Protein AF-A0A528N2S9-F1 (afdb_monomer_lite)

Radius of gyration: 11.97 Å; chains: 1; bounding box: 28×27×34 Å

Structure (mmCIF, N/CA/C/O backbone):
data_AF-A0A528N2S9-F1
#
_entry.id   AF-A0A528N2S9-F1
#
loop_
_atom_site.group_PDB
_atom_site.id
_atom_site.type_symbol
_atom_site.label_atom_id
_atom_site.label_alt_id
_atom_site.label_comp_id
_atom_site.label_asym_id
_atom_site.label_entity_id
_atom_site.label_seq_id
_atom_site.pdbx_PDB_ins_code
_atom_site.Cartn_x
_atom_site.Cartn_y
_atom_site.Cartn_z
_atom_site.occupancy
_atom_site.B_iso_or_equiv
_atom_site.auth_seq_id
_atom_site.auth_comp_id
_atom_site.auth_asym_id
_atom_site.auth_atom_id
_atom_site.pdbx_PDB_model_num
ATOM 1 N N . ALA A 1 1 ? -12.001 -2.981 -4.003 1.00 87.44 1 ALA A N 1
ATOM 2 C CA . ALA A 1 1 ? -10.639 -2.502 -4.274 1.00 87.44 1 ALA A CA 1
ATOM 3 C C . ALA A 1 1 ? -10.330 -2.780 -5.735 1.00 87.44 1 ALA A C 1
ATOM 5 O O . ALA A 1 1 ? -10.031 -3.914 -6.100 1.00 87.44 1 ALA A O 1
ATOM 6 N N . MET A 1 2 ? -10.516 -1.769 -6.569 1.00 94.69 2 MET A N 1
ATOM 7 C CA . MET A 1 2 ? -10.290 -1.775 -8.010 1.00 94.69 2 MET A CA 1
ATOM 8 C C . MET A 1 2 ? -9.350 -0.625 -8.372 1.00 94.69 2 MET A C 1
ATOM 10 O O . MET A 1 2 ? -9.191 0.321 -7.602 1.00 94.69 2 MET A O 1
ATOM 14 N N . ALA A 1 3 ? -8.716 -0.699 -9.541 1.00 96.25 3 ALA A N 1
ATOM 15 C CA . ALA A 1 3 ? -7.896 0.402 -10.034 1.00 96.25 3 ALA A CA 1
ATOM 16 C C . ALA A 1 3 ? -8.723 1.698 -10.135 1.00 96.25 3 ALA A C 1
ATOM 18 O O . ALA A 1 3 ? -9.850 1.687 -10.625 1.00 96.25 3 ALA A O 1
ATOM 19 N N . GLY A 1 4 ? -8.147 2.806 -9.676 1.00 96.62 4 GLY A N 1
ATOM 20 C CA . GLY A 1 4 ? -8.800 4.107 -9.561 1.00 96.62 4 GLY A CA 1
ATOM 21 C C . GLY A 1 4 ? -9.499 4.350 -8.222 1.00 96.62 4 GLY A C 1
ATOM 22 O O . GLY A 1 4 ? -9.792 5.508 -7.932 1.00 96.62 4 GLY A O 1
ATOM 23 N N . ASP A 1 5 ? -9.720 3.321 -7.391 1.00 98.12 5 ASP A N 1
ATOM 24 C CA . ASP A 1 5 ? -10.355 3.516 -6.086 1.00 98.12 5 ASP A CA 1
ATOM 25 C C . ASP A 1 5 ? -9.480 4.430 -5.205 1.00 98.12 5 ASP A C 1
ATOM 27 O O . ASP A 1 5 ? -8.295 4.135 -4.997 1.00 98.12 5 ASP A O 1
ATOM 31 N N . PRO A 1 6 ? -10.036 5.525 -4.667 1.00 98.38 6 PRO A N 1
ATOM 32 C CA . PRO A 1 6 ? -9.378 6.338 -3.650 1.00 98.38 6 PRO A CA 1
ATOM 33 C C . PRO A 1 6 ? -9.260 5.582 -2.323 1.00 98.38 6 PRO A C 1
ATOM 35 O O . PRO A 1 6 ? -10.185 4.901 -1.874 1.00 98.38 6 PRO A O 1
ATOM 38 N N . VAL A 1 7 ? -8.111 5.739 -1.680 1.00 98.62 7 VAL A N 1
ATOM 39 C CA . VAL A 1 7 ? -7.712 5.020 -0.469 1.00 98.62 7 VAL A CA 1
ATOM 40 C C . VAL A 1 7 ? -6.848 5.914 0.419 1.00 98.62 7 VAL A C 1
ATOM 42 O O . VAL A 1 7 ? -6.284 6.913 -0.029 1.00 98.62 7 VAL A O 1
ATOM 45 N N . VAL A 1 8 ? -6.715 5.543 1.688 1.00 98.62 8 VAL A N 1
ATOM 46 C CA . VAL A 1 8 ? -5.758 6.151 2.617 1.00 98.62 8 VAL A CA 1
ATOM 47 C C . VAL A 1 8 ? -4.783 5.079 3.073 1.00 98.62 8 VAL A C 1
ATOM 49 O O . VAL A 1 8 ? -5.209 4.014 3.509 1.00 98.62 8 VAL A O 1
ATOM 52 N N . LEU A 1 9 ? -3.483 5.355 2.988 1.00 98.31 9 LEU A N 1
ATOM 53 C CA . LEU A 1 9 ? -2.449 4.510 3.583 1.00 98.31 9 LEU A CA 1
ATOM 54 C C . LEU A 1 9 ? -1.948 5.200 4.855 1.00 98.31 9 LEU A C 1
ATOM 56 O O . LEU A 1 9 ? -1.394 6.296 4.765 1.00 98.31 9 LEU A O 1
ATOM 60 N N . ALA A 1 10 ? -2.204 4.601 6.018 1.00 98.31 10 ALA A N 1
ATOM 61 C CA . ALA A 1 10 ? -1.919 5.183 7.332 1.00 98.31 10 ALA A CA 1
ATOM 62 C C . ALA A 1 10 ? -0.876 4.359 8.094 1.00 98.31 10 ALA A C 1
ATOM 64 O O . ALA A 1 10 ? -0.992 3.136 8.180 1.00 98.31 10 ALA A O 1
ATOM 65 N N . ASP A 1 11 ? 0.136 5.018 8.651 1.00 97.88 11 ASP A N 1
ATOM 66 C CA . ASP A 1 11 ? 1.232 4.361 9.359 1.00 97.88 11 ASP A CA 1
ATOM 67 C C . ASP A 1 11 ? 1.010 4.253 10.880 1.00 97.88 11 ASP A C 1
ATOM 69 O O . ASP A 1 11 ? 0.018 4.723 11.439 1.00 97.88 11 ASP A O 1
ATOM 73 N N . GLY A 1 12 ? 1.956 3.607 11.568 1.00 94.81 12 GLY A N 1
ATOM 74 C CA . GLY A 1 12 ? 1.898 3.394 13.017 1.00 94.81 12 GLY A CA 1
ATOM 75 C C . GLY A 1 12 ? 2.268 4.607 13.878 1.00 94.81 12 GLY A C 1
ATOM 76 O O . GLY A 1 12 ? 2.202 4.505 15.102 1.00 94.81 12 GLY A O 1
ATOM 77 N N . ILE A 1 13 ? 2.673 5.734 13.282 1.00 94.31 13 ILE A N 1
ATOM 78 C CA . ILE A 1 13 ? 3.078 6.954 14.004 1.00 94.31 13 ILE A CA 1
ATOM 79 C C . ILE A 1 13 ? 2.108 8.124 13.785 1.00 94.31 13 ILE A C 1
ATOM 81 O O . ILE A 1 13 ? 2.376 9.241 14.227 1.00 94.31 13 ILE A O 1
ATOM 85 N N . GLY A 1 14 ? 0.962 7.865 13.150 1.00 93.88 14 GLY A N 1
ATOM 86 C CA . GLY A 1 14 ? -0.117 8.834 12.964 1.00 93.88 14 GLY A CA 1
ATOM 87 C C . GLY A 1 14 ? -0.004 9.673 11.691 1.00 93.88 14 GLY A C 1
ATOM 88 O O . GLY A 1 14 ? -0.710 10.675 11.576 1.00 93.88 14 GLY A O 1
ATOM 89 N N . GLN A 1 15 ? 0.858 9.295 10.741 1.00 97.38 15 GLN A N 1
ATOM 90 C CA . GLN A 1 15 ? 0.889 9.892 9.406 1.00 97.38 15 GLN A CA 1
ATOM 91 C C . GLN A 1 15 ? 0.025 9.089 8.432 1.00 97.38 15 GLN A C 1
ATOM 93 O O . GLN A 1 15 ? -0.199 7.890 8.602 1.00 97.38 15 GLN A O 1
ATOM 98 N N . ALA A 1 16 ? -0.487 9.771 7.409 1.00 97.94 16 ALA A N 1
ATOM 99 C CA . ALA A 1 16 ? -1.281 9.143 6.369 1.00 97.94 16 ALA A CA 1
ATOM 100 C C . ALA A 1 16 ? -1.122 9.857 5.026 1.00 97.94 16 ALA A C 1
ATOM 102 O O . ALA A 1 16 ? -0.922 11.072 4.966 1.00 97.94 16 ALA A O 1
ATOM 103 N N . VAL A 1 17 ? -1.279 9.100 3.942 1.00 98.25 17 VAL A N 1
ATOM 104 C CA . VAL A 1 17 ? -1.268 9.598 2.563 1.00 98.25 17 VAL A CA 1
ATOM 105 C C . VAL A 1 17 ? -2.582 9.221 1.892 1.00 98.25 17 VAL A C 1
ATOM 107 O O . VAL A 1 17 ? -2.981 8.057 1.893 1.00 98.25 17 VAL A O 1
ATOM 110 N N . SER A 1 18 ? -3.251 10.216 1.306 1.00 98.25 18 SER A N 1
ATOM 111 C CA . SER A 1 18 ? -4.360 9.983 0.376 1.00 98.25 18 SER A CA 1
ATOM 112 C C . SER A 1 18 ? -3.793 9.513 -0.959 1.00 98.25 18 SER A C 1
ATOM 114 O O . SER A 1 18 ? -2.988 10.213 -1.574 1.00 98.25 18 SER A O 1
ATOM 116 N N . ALA A 1 19 ? -4.203 8.327 -1.386 1.00 97.56 19 ALA A N 1
ATOM 117 C CA . ALA A 1 19 ? -3.689 7.645 -2.561 1.00 97.56 19 ALA A CA 1
ATOM 118 C C . ALA A 1 19 ? -4.825 7.053 -3.399 1.00 97.56 19 ALA A C 1
ATOM 120 O O . ALA A 1 19 ? -6.001 7.115 -3.040 1.00 97.56 19 ALA A O 1
ATOM 121 N N . TYR A 1 20 ? -4.453 6.467 -4.529 1.00 97.81 20 TYR A N 1
ATOM 122 C CA . TYR A 1 20 ? -5.342 5.699 -5.386 1.00 97.81 20 TYR A CA 1
ATOM 123 C C . TYR A 1 20 ? -4.733 4.332 -5.652 1.00 97.81 20 TYR A C 1
ATOM 125 O O . TYR A 1 20 ? -3.508 4.192 -5.737 1.00 97.81 20 TYR A O 1
ATOM 133 N N . ILE A 1 21 ? -5.588 3.329 -5.832 1.00 97.69 21 ILE A N 1
ATOM 134 C CA . ILE A 1 21 ? -5.159 2.028 -6.338 1.00 97.69 21 ILE A CA 1
ATOM 135 C C . ILE A 1 21 ? -4.765 2.195 -7.806 1.00 97.69 21 ILE A C 1
ATOM 137 O O . ILE A 1 21 ? -5.589 2.531 -8.651 1.00 97.69 21 ILE A O 1
ATOM 141 N N . VAL A 1 22 ? -3.499 1.959 -8.127 1.00 96.00 22 VAL A N 1
ATOM 142 C CA . VAL A 1 22 ? -2.983 2.038 -9.499 1.00 96.00 22 VAL A CA 1
ATOM 143 C C . VAL A 1 22 ? -3.326 0.768 -10.266 1.00 96.00 22 VAL A C 1
ATOM 145 O O . VAL A 1 22 ? -3.748 0.831 -11.418 1.00 96.00 22 VAL A O 1
ATOM 148 N N . THR A 1 23 ? -3.151 -0.387 -9.627 1.00 96.06 23 THR A N 1
ATOM 149 C CA . THR A 1 23 ? -3.522 -1.691 -10.176 1.00 96.06 23 THR A CA 1
ATOM 150 C C . THR A 1 23 ? -3.680 -2.715 -9.051 1.00 96.06 23 THR A C 1
ATOM 152 O O . THR A 1 23 ? -3.185 -2.510 -7.940 1.00 96.06 23 THR A O 1
ATOM 155 N N . LYS A 1 24 ? -4.374 -3.812 -9.351 1.00 96.50 24 LYS A N 1
ATOM 156 C CA . LYS A 1 24 ? -4.490 -5.003 -8.510 1.00 96.50 24 LYS A CA 1
ATOM 157 C C . LYS A 1 24 ? -4.234 -6.209 -9.406 1.00 96.50 24 LYS A C 1
ATOM 159 O O . LYS A 1 24 ? -4.979 -6.406 -10.363 1.00 96.50 24 LYS A O 1
ATOM 164 N N . GLN A 1 25 ? -3.157 -6.943 -9.158 1.00 94.75 25 GLN A N 1
ATOM 165 C CA . GLN A 1 25 ? -2.701 -8.009 -10.053 1.00 94.75 25 GLN A CA 1
ATOM 166 C C . GLN A 1 25 ? -1.785 -8.992 -9.329 1.00 94.75 25 GLN A C 1
ATOM 168 O O . GLN A 1 25 ? -1.316 -8.708 -8.226 1.00 94.75 25 GLN A O 1
ATOM 173 N N . GLU A 1 26 ? -1.485 -10.106 -9.991 1.00 95.88 26 GLU A N 1
ATOM 174 C CA . GLU A 1 26 ? -0.494 -11.058 -9.507 1.00 95.88 26 GLU A CA 1
ATOM 175 C C . GLU A 1 26 ? 0.869 -10.377 -9.314 1.00 95.88 26 GLU A C 1
ATOM 177 O O . GLU A 1 26 ? 1.306 -9.549 -10.122 1.00 95.88 26 GLU A O 1
ATOM 182 N N . PHE A 1 27 ? 1.549 -10.736 -8.230 1.00 94.06 27 PHE A N 1
ATOM 183 C CA . PHE A 1 27 ? 2.918 -10.334 -7.967 1.00 94.06 27 PHE A CA 1
ATOM 184 C C . PHE A 1 27 ? 3.762 -11.547 -7.588 1.00 94.06 27 PHE A C 1
ATOM 186 O O . PHE A 1 27 ? 3.493 -12.226 -6.595 1.00 94.06 27 PHE A O 1
ATOM 193 N N . ALA A 1 28 ? 4.826 -11.758 -8.361 1.00 93.94 28 ALA A N 1
ATOM 194 C CA . ALA A 1 28 ? 5.877 -12.716 -8.067 1.00 93.94 28 ALA A CA 1
ATOM 195 C C . ALA A 1 28 ? 7.158 -11.960 -7.687 1.00 93.94 28 ALA A C 1
ATOM 197 O O . ALA A 1 28 ? 7.719 -11.211 -8.491 1.00 93.94 28 ALA A O 1
ATOM 198 N N . GLY A 1 29 ? 7.602 -12.143 -6.447 1.00 87.31 29 GLY A N 1
ATOM 199 C CA . GLY A 1 29 ? 8.778 -11.486 -5.881 1.00 87.31 29 GLY A CA 1
ATOM 200 C C . GLY A 1 29 ? 9.894 -12.470 -5.530 1.00 87.31 29 GLY A C 1
ATOM 201 O O . GLY A 1 29 ? 9.730 -13.687 -5.564 1.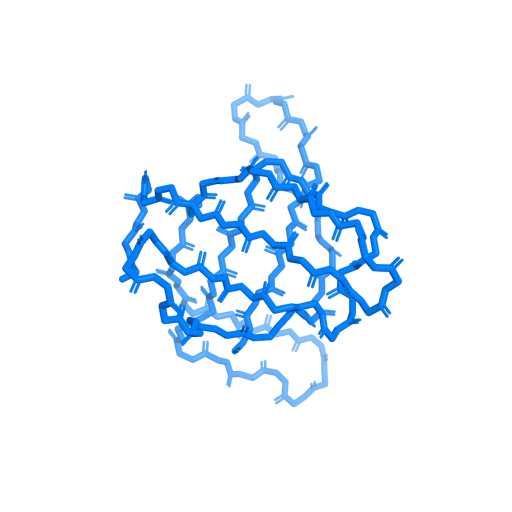00 87.31 29 GLY A O 1
ATOM 202 N N . TYR A 1 30 ? 11.058 -11.933 -5.168 1.00 82.75 30 TYR A N 1
ATOM 203 C CA . TYR A 1 30 ? 12.172 -12.731 -4.654 1.00 82.75 30 TYR A CA 1
ATOM 204 C C . TYR A 1 30 ? 11.849 -13.256 -3.240 1.00 82.75 30 TYR A C 1
ATOM 206 O O . TYR A 1 30 ? 11.424 -12.466 -2.402 1.00 82.75 30 TYR A O 1
ATOM 214 N N . TRP A 1 31 ? 12.098 -14.554 -2.994 1.00 77.06 31 TRP A N 1
ATOM 215 C CA . TRP A 1 31 ? 11.722 -15.343 -1.795 1.00 77.06 31 TRP A CA 1
ATOM 216 C C . TRP A 1 31 ? 10.219 -15.430 -1.518 1.00 77.06 31 TRP A C 1
ATOM 218 O O . TRP A 1 31 ? 9.632 -14.463 -1.063 1.00 77.06 31 TRP A O 1
ATOM 228 N N . GLU A 1 32 ? 9.624 -16.608 -1.738 1.00 72.44 32 GLU A N 1
ATOM 229 C CA . GLU A 1 32 ? 8.268 -17.034 -1.310 1.00 72.44 32 GLU A CA 1
ATOM 230 C C . GLU A 1 32 ? 7.082 -16.078 -1.590 1.00 72.44 32 GLU A C 1
ATOM 232 O O . GLU A 1 32 ? 5.950 -16.372 -1.216 1.00 72.44 32 GLU A O 1
ATOM 237 N N . TYR A 1 33 ? 7.290 -14.980 -2.319 1.00 81.00 33 TYR A N 1
ATOM 238 C CA . TYR A 1 33 ? 6.238 -14.077 -2.765 1.00 81.00 33 TYR A CA 1
ATOM 239 C C . TYR A 1 33 ? 5.605 -14.604 -4.046 1.00 81.00 33 TYR A C 1
ATOM 241 O O . TYR A 1 33 ? 6.105 -14.357 -5.144 1.00 81.00 33 TYR A O 1
ATOM 249 N N . LEU A 1 34 ? 4.475 -15.281 -3.884 1.00 91.38 34 LEU A N 1
ATOM 250 C CA . LEU A 1 34 ? 3.469 -15.421 -4.924 1.00 91.38 34 LEU A CA 1
ATOM 251 C C . LEU A 1 34 ? 2.142 -14.934 -4.348 1.00 91.38 34 LEU A C 1
ATOM 253 O O . LEU A 1 34 ? 1.583 -15.553 -3.445 1.00 91.38 34 LEU A O 1
ATOM 257 N N . LEU A 1 35 ? 1.684 -13.788 -4.837 1.00 93.62 35 LEU A N 1
ATOM 258 C CA . LEU A 1 35 ? 0.403 -13.201 -4.469 1.00 93.62 35 LEU A CA 1
ATOM 259 C C . LEU A 1 35 ? -0.464 -13.148 -5.712 1.00 93.62 35 LEU A C 1
ATOM 261 O O . LEU A 1 35 ? -0.075 -12.497 -6.676 1.00 93.62 35 LEU A O 1
ATOM 265 N N . ASP A 1 36 ? -1.647 -13.751 -5.662 1.00 93.25 36 ASP A N 1
ATOM 266 C CA . ASP A 1 36 ? -2.589 -13.719 -6.787 1.00 93.25 36 ASP A CA 1
ATOM 267 C C . ASP A 1 36 ? -3.105 -12.293 -7.059 1.00 93.25 36 ASP A C 1
ATOM 269 O O . ASP A 1 36 ? -3.451 -11.932 -8.183 1.00 93.25 36 ASP A O 1
ATOM 273 N N . GLU A 1 37 ? -3.163 -11.462 -6.014 1.00 93.81 37 GLU A N 1
ATOM 274 C CA . GLU A 1 37 ? -3.948 -10.229 -5.999 1.00 93.81 37 GLU A CA 1
ATOM 275 C C . GLU A 1 37 ? -3.287 -9.087 -5.193 1.00 93.81 37 GLU A C 1
ATOM 277 O O . GLU A 1 37 ? -3.929 -8.431 -4.370 1.00 93.81 37 GLU A O 1
ATOM 282 N N . ALA A 1 38 ? -2.007 -8.803 -5.446 1.00 96.00 38 ALA A N 1
ATOM 283 C CA . ALA A 1 38 ? -1.307 -7.680 -4.820 1.00 96.00 38 ALA A CA 1
ATOM 284 C C . ALA A 1 38 ? -1.892 -6.327 -5.257 1.00 96.00 38 ALA A C 1
ATOM 286 O O . ALA A 1 38 ? -2.143 -6.083 -6.443 1.00 96.00 38 ALA A O 1
ATOM 287 N N . ILE A 1 39 ? -2.081 -5.421 -4.296 1.00 97.69 39 ILE A N 1
ATOM 288 C CA . ILE A 1 39 ? -2.612 -4.076 -4.534 1.00 97.69 39 ILE A CA 1
ATOM 289 C C . ILE A 1 39 ? -1.448 -3.091 -4.596 1.00 97.69 39 ILE A C 1
ATOM 291 O O . ILE A 1 39 ? -0.606 -3.064 -3.703 1.00 97.69 39 ILE A O 1
ATOM 295 N N . PHE A 1 40 ? -1.422 -2.235 -5.615 1.00 97.31 40 PHE A N 1
ATOM 296 C CA . PHE A 1 40 ? -0.412 -1.188 -5.748 1.00 97.31 40 PHE A CA 1
ATOM 297 C C . PHE A 1 40 ? -1.046 0.192 -5.648 1.00 97.31 40 PHE A C 1
ATOM 299 O O . PHE A 1 40 ? -2.053 0.454 -6.307 1.00 97.31 40 PHE A O 1
ATOM 306 N N . THR A 1 41 ? -0.449 1.090 -4.865 1.00 97.94 41 THR A N 1
ATOM 307 C CA . THR A 1 41 ? -0.992 2.433 -4.612 1.00 97.94 41 THR A CA 1
ATOM 308 C C . THR A 1 41 ? 0.006 3.546 -4.904 1.00 97.94 41 THR A C 1
ATOM 310 O O . THR A 1 41 ? 1.210 3.385 -4.692 1.00 97.94 41 THR A O 1
ATOM 313 N N . ALA A 1 42 ? -0.510 4.697 -5.343 1.00 96.69 42 ALA A N 1
ATOM 314 C CA . ALA A 1 42 ? 0.255 5.926 -5.5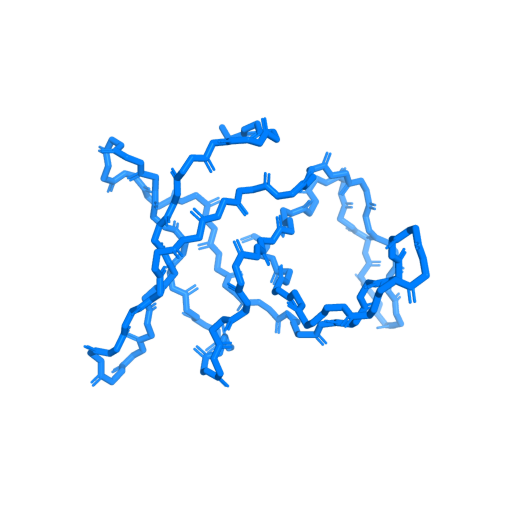51 1.00 96.69 42 ALA A CA 1
ATOM 315 C C . ALA A 1 42 ? -0.545 7.175 -5.111 1.00 96.69 42 ALA A C 1
ATOM 317 O O . ALA A 1 42 ? -1.769 7.183 -5.275 1.00 96.69 42 ALA A O 1
ATOM 318 N N . PRO A 1 43 ? 0.113 8.242 -4.613 1.00 96.44 43 PRO A N 1
ATOM 319 C CA . PRO A 1 43 ? 1.550 8.333 -4.327 1.00 96.44 43 PRO A CA 1
ATOM 320 C C . PRO A 1 43 ? 1.970 7.430 -3.155 1.00 96.44 43 PRO A C 1
ATOM 322 O O . PRO A 1 43 ? 1.135 7.026 -2.347 1.00 96.44 43 PRO A O 1
ATOM 325 N N . ALA A 1 44 ? 3.258 7.085 -3.080 1.00 97.38 44 ALA A N 1
ATOM 326 C CA . ALA A 1 44 ? 3.772 6.227 -2.016 1.00 97.38 44 ALA A CA 1
ATOM 327 C C . ALA A 1 44 ? 3.838 6.937 -0.652 1.00 97.38 44 ALA A C 1
ATOM 329 O O . ALA A 1 44 ? 4.336 8.058 -0.538 1.00 97.38 44 ALA A O 1
ATOM 330 N N . HIS A 1 45 ? 3.418 6.237 0.401 1.00 97.81 45 HIS A N 1
ATOM 331 C CA . HIS A 1 45 ? 3.703 6.580 1.785 1.00 97.81 45 HIS A CA 1
ATOM 332 C C . HIS A 1 45 ? 5.177 6.265 2.115 1.00 97.81 45 HIS A C 1
ATOM 334 O O . HIS A 1 45 ? 5.646 5.155 1.829 1.00 97.81 45 HIS A O 1
ATOM 340 N N . PRO A 1 46 ? 5.927 7.199 2.734 1.00 95.44 46 PRO A N 1
ATOM 341 C CA . PRO A 1 46 ? 7.340 6.995 3.072 1.00 95.44 46 PRO A CA 1
ATOM 342 C C . PRO A 1 46 ? 7.556 5.967 4.193 1.00 95.44 46 PRO A C 1
ATOM 344 O O . PRO A 1 46 ? 8.610 5.343 4.259 1.00 95.44 46 PRO A O 1
ATOM 347 N N . SER A 1 47 ? 6.554 5.772 5.050 1.00 96.44 47 SER A N 1
ATOM 348 C CA . SER A 1 47 ? 6.506 4.760 6.111 1.00 96.44 47 SER A CA 1
ATOM 349 C C . SER A 1 47 ? 5.4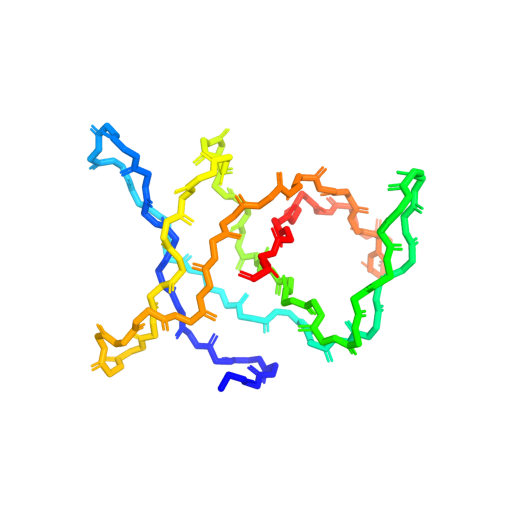38 3.721 5.753 1.00 96.44 47 SER A C 1
ATOM 351 O O . SER A 1 47 ? 4.275 3.873 6.110 1.00 96.44 47 SER A O 1
ATOM 353 N N . TRP A 1 48 ? 5.781 2.749 4.905 1.00 96.44 48 TRP A N 1
ATOM 354 C CA . TRP A 1 48 ? 4.797 1.830 4.304 1.00 96.44 48 TRP A CA 1
ATOM 355 C C . TRP A 1 48 ? 4.706 0.476 5.007 1.00 96.44 48 TRP A C 1
ATOM 357 O O . TRP A 1 48 ? 3.656 -0.157 4.969 1.00 96.44 48 TRP A O 1
ATOM 367 N N . GLY A 1 49 ? 5.805 0.002 5.599 1.00 96.88 49 GLY A N 1
ATOM 368 C CA . GLY A 1 49 ? 5.867 -1.330 6.193 1.00 96.88 49 GLY A CA 1
ATOM 369 C C . GLY A 1 49 ? 4.894 -1.439 7.362 1.00 96.88 49 GLY A C 1
ATOM 370 O O . GLY A 1 49 ? 5.044 -0.730 8.353 1.00 96.88 49 GLY A O 1
ATOM 371 N N . GLY A 1 50 ? 3.889 -2.305 7.237 1.00 97.19 50 GLY A N 1
ATOM 372 C CA . GLY A 1 50 ? 2.832 -2.459 8.236 1.00 97.19 50 GLY A CA 1
ATOM 373 C C . GLY A 1 50 ? 1.733 -1.389 8.190 1.00 97.19 50 GLY A C 1
ATOM 374 O O . GLY A 1 50 ? 0.830 -1.433 9.021 1.00 97.19 50 GLY A O 1
ATOM 375 N N . ALA A 1 51 ? 1.781 -0.440 7.249 1.00 98.31 51 ALA A N 1
ATOM 376 C CA . ALA A 1 51 ? 0.773 0.612 7.132 1.00 98.31 51 ALA A CA 1
ATOM 377 C C . ALA A 1 51 ? -0.594 0.037 6.722 1.00 98.31 51 ALA A C 1
ATOM 379 O O . ALA A 1 51 ? -0.676 -0.853 5.876 1.00 98.31 51 ALA A O 1
ATOM 380 N N . ALA A 1 52 ? -1.675 0.556 7.295 1.00 98.44 52 ALA A N 1
ATOM 381 C CA . ALA A 1 52 ? -3.033 0.123 6.994 1.00 98.44 52 ALA A CA 1
ATOM 382 C C . ALA A 1 52 ? -3.533 0.784 5.706 1.00 98.44 52 ALA A C 1
ATOM 384 O O . ALA A 1 52 ? -3.606 2.013 5.633 1.00 98.44 52 ALA A O 1
ATOM 385 N N . LEU A 1 53 ? -3.913 -0.021 4.709 1.00 98.62 53 LEU A N 1
ATOM 386 C CA . LEU A 1 53 ? -4.628 0.470 3.535 1.00 98.62 53 LEU A CA 1
ATOM 387 C C . LEU A 1 53 ? -6.125 0.490 3.834 1.00 98.62 53 LEU A C 1
ATOM 389 O O . LEU A 1 53 ? -6.741 -0.559 4.015 1.00 98.62 53 LEU A O 1
ATOM 393 N N . ILE A 1 54 ? -6.717 1.676 3.863 1.00 98.62 54 ILE A N 1
ATOM 394 C CA . ILE A 1 54 ? -8.104 1.895 4.268 1.00 98.62 54 ILE A CA 1
ATOM 395 C C . ILE A 1 54 ? -8.901 2.404 3.063 1.00 98.62 54 ILE A C 1
ATOM 397 O O . ILE A 1 54 ? -8.515 3.376 2.409 1.00 98.62 54 ILE A O 1
ATOM 401 N N . GLY A 1 55 ? -10.011 1.730 2.759 1.00 98.12 55 GLY A N 1
ATOM 402 C CA . GLY A 1 55 ? -10.949 2.131 1.712 1.00 98.12 55 GLY A CA 1
ATOM 403 C C . GLY A 1 55 ? -11.831 3.307 2.131 1.00 98.12 55 GLY A C 1
ATOM 404 O O . GLY A 1 55 ? -11.951 3.621 3.314 1.00 98.12 55 GLY A O 1
ATOM 405 N N . GLN A 1 56 ? -12.507 3.943 1.169 1.00 96.25 56 GLN A N 1
ATOM 406 C CA . GLN A 1 56 ? -13.454 5.032 1.464 1.00 96.25 56 GLN A CA 1
ATOM 407 C C . GLN A 1 56 ? -14.596 4.635 2.404 1.00 96.25 56 GLN A C 1
ATOM 409 O O . GLN A 1 56 ? -15.153 5.489 3.088 1.00 96.25 56 GLN A O 1
ATOM 414 N N . ASP A 1 57 ? -14.948 3.352 2.443 1.00 96.19 57 ASP A N 1
ATOM 415 C CA . ASP A 1 57 ? -15.960 2.806 3.347 1.00 96.19 57 ASP A CA 1
ATOM 416 C C . ASP A 1 57 ? -15.419 2.533 4.764 1.00 96.19 57 ASP A C 1
ATOM 418 O O . ASP A 1 57 ? -16.122 1.963 5.598 1.00 96.19 57 ASP A O 1
ATOM 422 N N . GLY A 1 58 ? -14.172 2.928 5.043 1.00 96.94 58 GLY A N 1
ATOM 423 C CA . GLY A 1 58 ? -13.498 2.734 6.322 1.00 96.94 58 GLY A CA 1
ATOM 424 C C . GLY A 1 58 ? -13.011 1.304 6.557 1.00 96.94 58 GLY A C 1
ATOM 425 O O . GLY A 1 58 ? -12.505 1.012 7.641 1.00 96.94 58 GLY A O 1
ATOM 426 N N . ARG A 1 59 ? -13.148 0.396 5.580 1.00 98.06 59 ARG A N 1
ATOM 427 C CA . ARG A 1 59 ? -12.666 -0.981 5.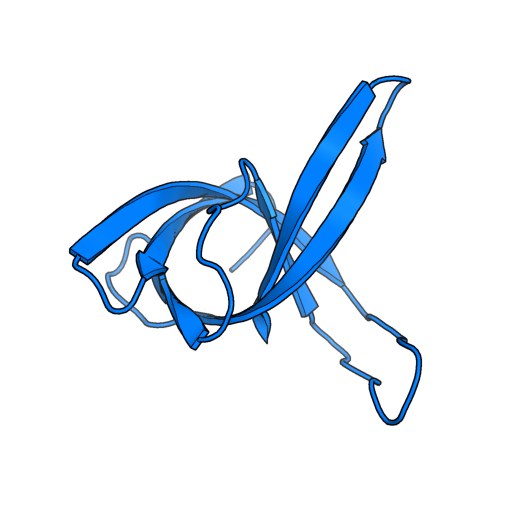720 1.00 98.06 59 ARG A CA 1
ATOM 428 C C . ARG A 1 59 ? -11.165 -1.070 5.488 1.00 98.06 59 ARG A C 1
ATOM 430 O O . ARG A 1 59 ? -10.614 -0.401 4.616 1.00 98.06 59 ARG A O 1
ATOM 437 N N . LEU A 1 60 ? -10.525 -1.967 6.234 1.00 98.12 60 LEU A N 1
ATOM 438 C CA . LEU A 1 60 ? -9.154 -2.383 5.974 1.00 98.12 60 LEU A CA 1
ATOM 439 C C . LEU A 1 60 ? -9.125 -3.243 4.705 1.00 98.12 60 LEU A C 1
ATOM 441 O O . LEU A 1 60 ? -9.786 -4.278 4.639 1.00 98.12 60 LEU A O 1
ATOM 445 N N . LEU A 1 61 ? -8.373 -2.793 3.706 1.00 98.00 61 LEU A N 1
ATOM 446 C CA . LEU A 1 61 ? -8.197 -3.468 2.421 1.00 98.00 61 LEU A CA 1
ATOM 447 C C . LEU A 1 61 ? -6.908 -4.295 2.356 1.00 98.00 61 LEU A C 1
ATOM 449 O O . LEU A 1 61 ? -6.819 -5.168 1.501 1.00 98.00 61 LEU A O 1
ATOM 453 N N . GLY A 1 62 ? -5.933 -4.015 3.225 1.00 97.75 62 GLY A N 1
ATOM 454 C CA . GLY A 1 62 ? -4.673 -4.753 3.308 1.00 97.75 62 GLY A CA 1
ATOM 455 C C . GLY A 1 62 ? -3.612 -4.027 4.136 1.00 97.75 62 GLY A C 1
ATOM 456 O O . GLY A 1 62 ? -3.874 -2.965 4.712 1.00 97.75 62 GLY A O 1
ATOM 457 N N . ILE A 1 63 ? -2.412 -4.603 4.184 1.00 98.00 63 ILE A N 1
ATOM 458 C CA . ILE A 1 63 ? -1.254 -4.107 4.934 1.00 98.00 63 ILE A CA 1
ATOM 459 C C . ILE A 1 63 ? -0.080 -3.825 3.991 1.00 98.00 63 ILE A C 1
ATOM 461 O O . ILE A 1 63 ? 0.280 -4.638 3.141 1.00 98.00 63 ILE A O 1
ATOM 465 N N . GLY A 1 64 ? 0.536 -2.653 4.132 1.00 97.50 64 GLY A N 1
ATOM 466 C CA . GLY A 1 64 ? 1.689 -2.249 3.337 1.00 97.50 64 GLY A CA 1
ATOM 467 C C . GLY A 1 64 ? 2.889 -3.169 3.562 1.00 97.50 64 GLY A C 1
ATOM 468 O O . GLY A 1 64 ? 3.266 -3.467 4.695 1.00 97.50 64 GLY A O 1
ATOM 469 N N . SER A 1 65 ? 3.497 -3.613 2.464 1.00 95.81 65 SER A N 1
ATOM 470 C CA . SER A 1 65 ? 4.569 -4.611 2.461 1.00 95.81 65 SER A CA 1
ATOM 471 C C . SER A 1 65 ? 5.833 -4.059 1.806 1.00 95.81 65 SER A C 1
ATOM 473 O O . SER A 1 65 ? 6.838 -3.814 2.478 1.00 95.81 65 SER A O 1
ATOM 475 N N . LEU A 1 66 ? 5.773 -3.765 0.505 1.00 95.31 66 LEU A N 1
ATOM 476 C CA . LEU A 1 66 ? 6.931 -3.307 -0.259 1.00 95.31 66 LEU A CA 1
ATOM 477 C C . LEU A 1 66 ? 6.758 -1.867 -0.732 1.00 95.31 66 LEU A C 1
ATOM 479 O O . LEU A 1 66 ? 5.650 -1.383 -0.963 1.00 95.31 66 LEU A O 1
ATOM 483 N N . ARG A 1 67 ? 7.890 -1.202 -0.946 1.00 95.62 67 ARG A N 1
ATOM 484 C CA . ARG A 1 67 ? 7.981 -0.006 -1.776 1.00 95.62 67 ARG A CA 1
ATOM 485 C C . ARG A 1 67 ? 8.724 -0.383 -3.047 1.00 95.62 67 ARG A C 1
ATOM 487 O O . ARG A 1 67 ? 9.809 -0.954 -2.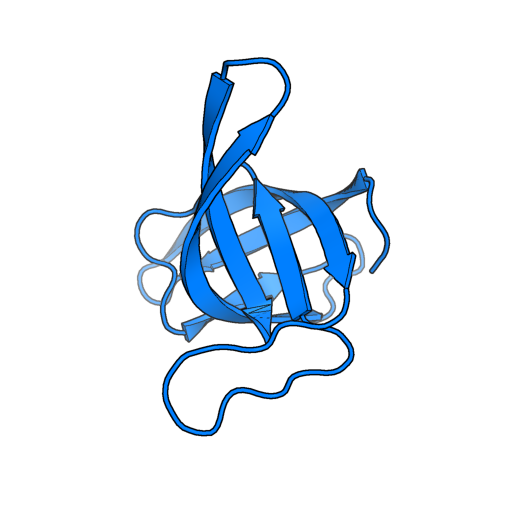978 1.00 95.62 67 ARG A O 1
ATOM 494 N N . LEU A 1 68 ? 8.132 -0.058 -4.187 1.00 93.88 68 LEU A N 1
ATOM 495 C CA . LEU A 1 68 ? 8.671 -0.352 -5.509 1.00 93.88 68 LEU A CA 1
ATOM 496 C C . LEU A 1 68 ? 8.708 0.927 -6.344 1.00 93.88 68 LEU A C 1
ATOM 498 O O . LEU A 1 68 ? 8.071 1.923 -6.008 1.00 93.88 68 LEU A O 1
ATOM 502 N N . GLN A 1 69 ? 9.431 0.877 -7.455 1.00 93.31 69 GLN A N 1
ATOM 503 C CA . GLN A 1 69 ? 9.395 1.916 -8.475 1.00 93.31 69 GLN A CA 1
ATOM 504 C C . GLN A 1 69 ? 8.671 1.380 -9.701 1.00 93.31 69 GLN A C 1
ATOM 506 O O . GLN A 1 69 ? 8.989 0.298 -10.195 1.00 93.31 69 GLN A O 1
ATOM 511 N N . MET A 1 70 ? 7.703 2.144 -10.196 1.00 87.38 70 MET A N 1
ATOM 512 C CA . MET A 1 70 ? 6.988 1.831 -11.426 1.00 87.38 70 MET A CA 1
ATOM 513 C C . MET A 1 70 ? 7.350 2.858 -12.488 1.00 87.38 70 MET A C 1
ATOM 515 O O . MET A 1 70 ? 7.232 4.060 -12.256 1.00 87.38 70 MET A O 1
ATOM 519 N N . SER A 1 71 ? 7.773 2.379 -13.659 1.00 86.88 71 SER A N 1
ATOM 520 C CA . SER A 1 71 ? 7.907 3.226 -14.841 1.00 86.88 71 SER A CA 1
ATOM 521 C C . SER A 1 71 ? 6.614 3.181 -15.649 1.00 86.88 71 SER A C 1
ATOM 523 O O . SER A 1 71 ? 6.169 2.106 -16.054 1.00 86.88 71 SER A O 1
ATOM 525 N N . ARG A 1 72 ? 6.005 4.342 -15.896 1.00 73.62 72 ARG A N 1
ATOM 526 C CA . ARG A 1 72 ? 4.830 4.480 -16.761 1.00 73.62 72 ARG A CA 1
ATOM 527 C C . ARG A 1 72 ? 5.013 5.684 -17.673 1.00 73.62 72 ARG A C 1
ATOM 529 O O . ARG A 1 72 ? 5.223 6.791 -17.202 1.00 73.62 72 ARG A O 1
ATOM 536 N N . ALA A 1 73 ? 4.926 5.459 -18.985 1.00 78.06 73 ALA A N 1
ATOM 537 C CA . ALA A 1 73 ? 5.042 6.508 -20.007 1.00 78.06 73 ALA A CA 1
ATOM 538 C C . ALA A 1 73 ? 6.307 7.395 -19.886 1.00 78.06 73 ALA A C 1
ATOM 540 O O . ALA A 1 73 ? 6.281 8.564 -20.252 1.00 78.06 73 ALA A O 1
ATOM 541 N N . GLY A 1 74 ? 7.418 6.835 -19.391 1.00 80.38 74 GLY A N 1
ATOM 542 C CA . GLY A 1 74 ? 8.684 7.556 -19.209 1.00 80.38 74 GLY A CA 1
ATOM 543 C C . GLY A 1 74 ? 8.851 8.236 -17.846 1.00 80.38 74 GLY A C 1
ATOM 544 O O . GLY A 1 74 ? 9.956 8.665 -17.531 1.00 80.38 74 GLY A O 1
ATOM 545 N N . GLU A 1 75 ? 7.812 8.270 -17.010 1.00 82.38 75 GLU A N 1
ATOM 546 C CA . GLU A 1 75 ? 7.908 8.737 -15.626 1.00 82.38 75 GLU A CA 1
ATOM 547 C C . GLU A 1 75 ? 8.154 7.564 -14.675 1.00 82.38 75 GLU A C 1
ATOM 549 O O . GLU A 1 75 ? 7.573 6.489 -14.833 1.00 82.38 75 GLU A O 1
ATOM 554 N N . ILE A 1 76 ? 9.028 7.768 -13.688 1.00 87.12 76 ILE A N 1
ATOM 555 C CA . ILE A 1 76 ? 9.276 6.817 -12.600 1.00 87.12 76 ILE A CA 1
ATOM 556 C C . ILE A 1 76 ? 8.602 7.369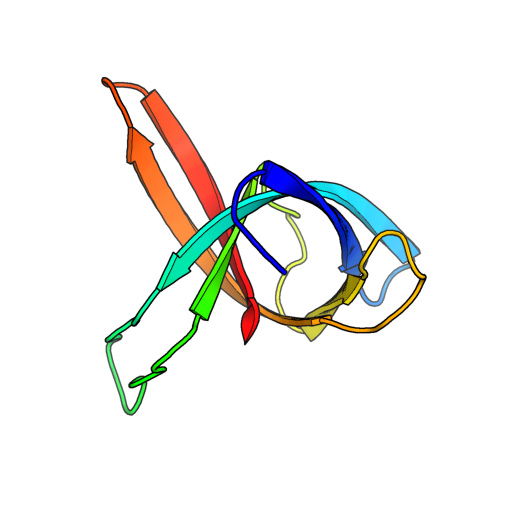 -11.350 1.00 87.12 76 ILE A C 1
ATOM 558 O O . ILE A 1 76 ? 8.943 8.460 -10.897 1.00 87.12 76 ILE A O 1
ATOM 562 N N . ALA A 1 77 ? 7.674 6.602 -10.786 1.00 89.12 77 ALA A N 1
ATOM 563 C CA . ALA A 1 77 ? 7.013 6.931 -9.532 1.00 89.12 77 ALA A CA 1
ATOM 564 C C . ALA A 1 77 ? 7.283 5.847 -8.485 1.00 89.12 77 ALA A C 1
ATOM 566 O O . ALA A 1 77 ? 7.247 4.651 -8.788 1.00 89.12 77 ALA A O 1
ATOM 567 N N . ASP A 1 78 ? 7.530 6.270 -7.245 1.00 95.50 78 ASP A N 1
ATOM 568 C CA . ASP A 1 78 ? 7.485 5.368 -6.097 1.00 95.50 78 ASP A CA 1
ATOM 569 C C . ASP A 1 78 ? 6.026 4.950 -5.845 1.00 95.50 78 ASP A C 1
ATOM 571 O O . ASP A 1 78 ? 5.118 5.786 -5.797 1.00 95.50 78 ASP A O 1
ATOM 575 N N . ILE A 1 79 ? 5.816 3.651 -5.649 1.00 97.12 79 ILE A N 1
ATOM 576 C CA . ILE A 1 79 ? 4.528 3.039 -5.313 1.00 97.12 79 ILE A CA 1
ATOM 577 C C . ILE A 1 79 ? 4.675 2.141 -4.083 1.00 97.12 79 ILE A C 1
ATOM 579 O O . ILE A 1 79 ? 5.759 1.616 -3.808 1.00 97.12 79 ILE A O 1
ATOM 583 N N . ASN A 1 80 ? 3.583 1.923 -3.352 1.00 97.88 80 ASN A N 1
ATOM 584 C CA . ASN A 1 80 ? 3.536 0.883 -2.322 1.00 97.88 80 ASN A CA 1
ATOM 585 C C . ASN A 1 80 ? 2.791 -0.344 -2.835 1.00 97.88 80 ASN A C 1
ATOM 587 O O . ASN A 1 80 ? 1.798 -0.207 -3.544 1.00 97.88 80 ASN A O 1
ATOM 591 N N . MET A 1 81 ? 3.266 -1.523 -2.446 1.00 96.94 81 MET A N 1
ATOM 592 C CA . MET A 1 81 ? 2.562 -2.790 -2.587 1.00 96.94 81 MET A CA 1
ATOM 593 C C . MET A 1 81 ? 1.947 -3.164 -1.243 1.00 96.94 81 MET A C 1
ATOM 595 O O . MET A 1 81 ? 2.621 -3.134 -0.209 1.00 96.94 81 MET A O 1
ATOM 599 N N . VAL A 1 82 ? 0.681 -3.539 -1.282 1.00 97.75 82 VAL A N 1
ATOM 600 C CA . VAL A 1 82 ? -0.147 -3.906 -0.140 1.00 97.75 82 VAL A CA 1
ATOM 601 C C . VAL A 1 82 ? -0.627 -5.342 -0.343 1.00 97.75 82 VAL A C 1
ATOM 603 O O . VAL A 1 82 ? -0.975 -5.721 -1.467 1.00 97.75 82 VAL A O 1
ATOM 606 N N . VAL A 1 83 ? -0.610 -6.120 0.742 1.00 94.94 83 VAL A N 1
ATOM 607 C CA . VAL A 1 83 ? -1.040 -7.528 0.801 1.00 94.94 83 VAL A CA 1
ATOM 608 C C . VAL A 1 83 ? -2.268 -7.716 1.678 1.00 94.94 83 VAL A C 1
ATOM 610 O O . VAL A 1 83 ? -2.462 -6.891 2.603 1.00 94.94 83 VAL A O 1
#

Sequence (83 aa):
AMAGDPVVLADGIGQAVSAYIVTKQEFAGYWEYLLDEAIFTAPAHPSWGGAALIGQDGRLLGIGSLRLQMSRAGEIADINMVV

pLDDT: mean 94.2, std 5.96, range [72.44, 98.62]

Foldseek 3Di:
DAFQFWKWWAAPVGDIDTWTFNHWAWDDDPPPDTDGTKTKIPDDDPRQAQTFIAGPVRDGPFGWHDWDWDDDPNDIHIITIGD

Secondary structure (DSSP, 8-state):
--TT-EEEEE-TTS-EEEEEEEEEEEEE-SSS-EEEEEEEEESPPSS-TT-EEEETTS-EEEEEEEEEEEEETTEEEEEEEE-